Protein AF-A0A0R3T1A4-F1 (afdb_monomer)

Mean predicted aligned error: 7.79 Å

Nearest PDB structures (foldseek):
  7lrf-assembly1_B  TM=4.903E-01  e=6.260E-02  Gallus gallus
  4plo-assembly1_A-2  TM=4.941E-01  e=1.148E-01  Gallus gallus
  4aqs-assembly1_A  TM=4.207E-01  e=1.099E+00  Mus musculus
  4wnx-assembly1_A  TM=3.407E-01  e=9.313E-01  Mus musculus
  6bqm-assembly1_A  TM=2.038E-01  e=1.529E+00  Vibrio cholerae O395

Foldseek 3Di:
DQDQWDKPPDDPVCPVPCVPAFEDQDGPDDFDQRDPDKDKMKTFQSAWWFWFKKKWKFQDDPDQWWWKWWADPPTDIDIGRQVPQWDFPDDPPSMTITIGTPCVSPRDTTGMMITICPRTRHMHIHTDGDDD

Sequence (132 aa):
MQKPFKIENIPVDDTKFCHTYYWKIFDESSPRHTYIEPNNLTVYFGRNFILRELNIVLASKAKEEFEFHFGSNSSKLVKLNVNNDCHLQSDLDGFRSFNCPLSSLGRIPIDLVTFFTDNISKMKIFSVPSKR

Secondary structure (DSSP, 8-state):
-PPPSEEES--GGGHHHIIIIITSTT--SPP----SS--EEEEEEEEEEEEEEEEEEES-SS--EEEEEE-SSSPEEEEEETTTTSEEEEEETTEEEEEEE-GGGTT-EEEEEEEE-TTEEEEEEEEEEPP-

Radius of gyration: 14.11 Å; Cα contacts (8 Å, |Δi|>4): 285; chains: 1; bounding box: 41×29×36 Å

Solvent-accessible surface area (backbone atoms only — not comparable to full-atom values): 7557 Å² total; per-residue (Å²): 131,76,55,65,68,45,72,44,76,64,58,81,92,41,47,76,50,52,76,70,45,54,71,40,76,81,54,83,70,81,78,49,81,77,65,95,63,66,49,65,35,37,41,34,63,32,50,46,22,27,54,47,34,40,35,40,28,28,60,61,92,82,76,50,72,47,60,37,39,34,26,86,90,73,60,42,79,45,78,43,40,54,82,80,59,25,46,81,74,48,79,54,99,67,32,40,31,32,42,28,70,35,67,92,57,56,80,50,70,32,37,31,40,34,35,63,44,61,61,51,24,37,50,35,53,46,64,45,77,45,84,130

Organism: Rodentolepis nana (NCBI:txid102285)

Structure (mmCIF, N/CA/C/O backbone):
data_AF-A0A0R3T1A4-F1
#
_entry.id   AF-A0A0R3T1A4-F1
#
loop_
_atom_site.group_PDB
_atom_site.id
_atom_site.type_symbol
_atom_site.label_atom_id
_atom_site.label_alt_id
_atom_site.label_comp_id
_atom_site.label_asym_id
_atom_site.label_entity_id
_atom_site.label_seq_id
_atom_site.pdbx_PDB_ins_code
_atom_site.Cartn_x
_atom_site.Cartn_y
_atom_site.Cartn_z
_atom_site.occupancy
_atom_site.B_iso_or_equiv
_atom_site.auth_seq_id
_atom_site.auth_comp_id
_atom_site.auth_asym_id
_atom_site.auth_atom_id
_atom_site.pdbx_PDB_model_num
ATOM 1 N N . MET A 1 1 ? -23.001 -0.361 9.325 1.00 46.84 1 MET A N 1
ATOM 2 C CA . MET A 1 1 ? -22.578 -1.716 8.89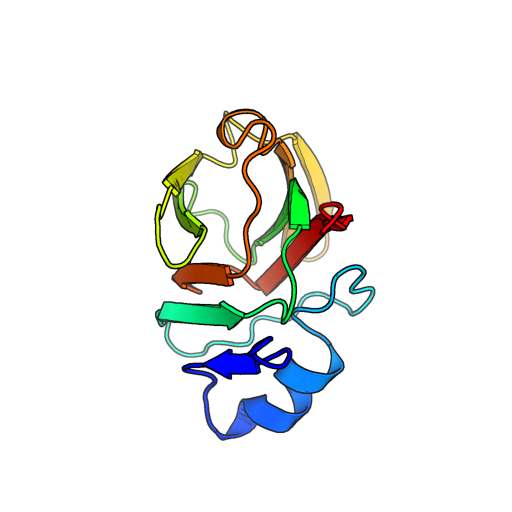9 1.00 46.84 1 MET A CA 1
ATOM 3 C C . MET A 1 1 ? -21.068 -1.710 8.707 1.00 46.84 1 MET A C 1
ATOM 5 O O . MET A 1 1 ? -20.584 -0.825 8.014 1.00 46.84 1 MET A O 1
ATOM 9 N N . GLN A 1 2 ? -20.318 -2.618 9.342 1.00 55.81 2 GLN A N 1
ATOM 10 C CA . GLN A 1 2 ? -18.894 -2.792 9.019 1.00 55.81 2 GLN A CA 1
ATOM 11 C C . GLN A 1 2 ? -18.797 -3.427 7.632 1.00 55.81 2 GLN A C 1
ATOM 13 O O . GLN A 1 2 ? -19.359 -4.500 7.418 1.00 55.81 2 GLN A O 1
ATOM 18 N N . LYS A 1 3 ? -18.137 -2.750 6.686 1.00 63.88 3 LYS A N 1
ATOM 19 C CA . LYS A 1 3 ? -17.775 -3.375 5.409 1.00 63.88 3 LYS A CA 1
ATOM 20 C C . LYS A 1 3 ? -16.808 -4.531 5.712 1.00 63.88 3 LYS A C 1
ATOM 22 O O . LYS A 1 3 ? -16.028 -4.397 6.647 1.00 63.88 3 LYS A O 1
ATOM 27 N N . PRO A 1 4 ? -16.860 -5.669 5.009 1.00 77.88 4 PRO A N 1
ATOM 28 C CA . PRO A 1 4 ? -15.855 -6.715 5.172 1.00 77.88 4 PRO A CA 1
ATOM 29 C C . PRO A 1 4 ? -14.496 -6.236 4.648 1.00 77.88 4 PRO A C 1
ATOM 31 O O . PRO A 1 4 ? -14.416 -5.242 3.922 1.00 77.88 4 PRO A O 1
ATOM 34 N N . PHE A 1 5 ? -13.428 -6.961 4.988 1.00 81.38 5 PHE A N 1
ATOM 35 C CA . PHE A 1 5 ? -12.175 -6.814 4.253 1.00 81.38 5 PHE A CA 1
ATOM 36 C C . PHE A 1 5 ? -12.441 -7.105 2.773 1.00 81.38 5 PHE A C 1
ATOM 38 O O . PHE A 1 5 ? -13.021 -8.142 2.439 1.00 81.38 5 PHE A O 1
ATOM 45 N N . LYS A 1 6 ? -12.061 -6.177 1.899 1.00 82.06 6 LYS A N 1
ATOM 46 C CA . LYS A 1 6 ? -12.300 -6.271 0.458 1.00 82.06 6 LYS A CA 1
ATOM 47 C C . LYS A 1 6 ? -11.202 -5.518 -0.265 1.00 82.06 6 LYS A C 1
ATOM 49 O O . LYS A 1 6 ? -10.793 -4.455 0.183 1.00 82.06 6 LYS A O 1
ATOM 54 N N . ILE A 1 7 ? -10.773 -6.034 -1.401 1.00 80.00 7 ILE A N 1
ATOM 55 C CA . ILE A 1 7 ? -9.902 -5.309 -2.315 1.00 80.00 7 ILE A CA 1
ATOM 56 C C . ILE A 1 7 ? -10.691 -5.132 -3.613 1.00 80.00 7 ILE A C 1
ATOM 58 O O . ILE A 1 7 ? -11.351 -6.063 -4.075 1.00 80.00 7 ILE A O 1
ATOM 62 N N . GLU A 1 8 ? -10.677 -3.928 -4.162 1.00 84.44 8 GLU A N 1
ATOM 63 C CA . GLU A 1 8 ? -11.341 -3.581 -5.416 1.00 84.44 8 GLU A CA 1
ATOM 64 C C . GLU A 1 8 ? -10.309 -3.249 -6.491 1.00 84.44 8 GLU A C 1
ATOM 66 O O . GLU A 1 8 ? -9.198 -2.824 -6.175 1.00 84.44 8 GLU A O 1
ATOM 71 N N . ASN A 1 9 ? -10.706 -3.439 -7.754 1.00 77.00 9 ASN A N 1
ATOM 72 C CA . ASN A 1 9 ? -9.876 -3.250 -8.949 1.00 77.00 9 ASN A CA 1
ATOM 73 C C . ASN A 1 9 ? -8.670 -4.203 -9.044 1.00 77.00 9 ASN A C 1
ATOM 75 O O . ASN A 1 9 ? -7.652 -3.865 -9.643 1.00 77.00 9 ASN A O 1
ATOM 79 N N . ILE A 1 10 ? -8.794 -5.408 -8.474 1.00 69.50 10 ILE A N 1
ATOM 80 C CA . ILE A 1 10 ? -7.836 -6.495 -8.711 1.00 69.50 10 ILE A CA 1
ATOM 81 C C . ILE A 1 10 ? -8.061 -7.042 -10.133 1.00 69.50 10 ILE A C 1
ATOM 83 O O . ILE A 1 10 ? -9.214 -7.312 -10.486 1.00 69.50 10 ILE A O 1
ATOM 87 N N . PRO A 1 11 ? -7.006 -7.247 -10.941 1.00 63.16 11 PRO A N 1
ATOM 88 C CA . PRO A 1 11 ? -7.094 -8.004 -12.184 1.00 63.16 11 PRO A CA 1
ATOM 89 C C . PRO A 1 11 ? -7.679 -9.395 -11.915 1.00 63.16 11 PRO A C 1
ATOM 91 O O . PRO A 1 11 ? -7.303 -10.049 -10.948 1.00 63.16 11 PRO A O 1
ATOM 94 N N . VAL A 1 12 ? -8.605 -9.865 -12.753 1.00 56.06 12 VAL A N 1
ATOM 95 C CA . VAL A 1 12 ? -9.392 -11.089 -12.490 1.00 56.06 12 VAL A CA 1
ATOM 96 C C . VAL A 1 12 ? -8.504 -12.304 -12.167 1.00 56.06 12 VAL A C 1
ATOM 98 O O . VAL A 1 12 ? -8.816 -13.056 -11.237 1.00 56.06 12 VAL A O 1
ATOM 101 N N . ASP A 1 13 ? -7.354 -12.427 -12.833 1.00 59.69 13 ASP A N 1
ATOM 102 C CA . ASP A 1 13 ? -6.391 -13.524 -12.654 1.00 59.69 13 ASP A CA 1
ATOM 103 C C . ASP A 1 13 ? -5.636 -13.490 -11.309 1.00 59.69 13 ASP A C 1
ATOM 105 O O . ASP A 1 13 ? -5.157 -14.521 -10.835 1.00 59.69 13 ASP A O 1
ATOM 109 N N . ASP A 1 14 ? -5.618 -12.343 -10.624 1.00 57.88 14 ASP A N 1
ATOM 110 C CA . ASP A 1 14 ? -4.925 -12.141 -9.346 1.00 57.88 14 ASP A CA 1
ATOM 111 C C . ASP A 1 14 ? -5.844 -12.236 -8.123 1.00 57.88 14 ASP A C 1
ATOM 113 O O . ASP A 1 14 ? -5.375 -12.181 -6.982 1.00 57.88 14 ASP A O 1
ATOM 117 N N . THR A 1 15 ? -7.154 -12.419 -8.314 1.00 57.97 15 THR A N 1
ATOM 118 C CA . THR A 1 15 ? -8.145 -12.378 -7.221 1.00 57.97 15 THR A CA 1
ATOM 119 C C . THR A 1 15 ? -7.826 -13.386 -6.108 1.00 57.97 15 THR A C 1
ATOM 121 O O . THR A 1 15 ? -7.800 -13.041 -4.923 1.00 57.97 15 THR A O 1
ATOM 124 N N . LYS A 1 16 ? -7.497 -14.634 -6.473 1.00 57.72 16 LYS A N 1
ATOM 125 C CA . LYS A 1 16 ? -7.148 -15.705 -5.516 1.00 57.72 16 LYS A CA 1
ATOM 126 C C . LYS A 1 16 ? -5.853 -15.398 -4.753 1.00 57.72 16 LYS A C 1
ATOM 128 O O . LYS A 1 16 ? -5.702 -15.794 -3.597 1.00 57.72 16 LYS A O 1
ATOM 133 N N . PHE A 1 17 ? -4.929 -14.681 -5.382 1.00 55.53 17 PHE A N 1
ATOM 134 C CA . PHE A 1 17 ? -3.609 -14.378 -4.845 1.00 55.53 17 PHE A CA 1
ATOM 135 C C . PHE A 1 17 ? -3.618 -13.124 -3.957 1.00 55.53 17 PHE A C 1
ATOM 137 O O . PHE A 1 17 ? -3.156 -13.173 -2.814 1.00 55.53 17 PHE A O 1
ATOM 144 N N . CYS A 1 18 ? -4.255 -12.044 -4.414 1.00 55.94 18 CYS A N 1
ATOM 145 C CA . CYS A 1 18 ? -4.435 -10.803 -3.660 1.00 55.94 18 CYS A CA 1
ATOM 146 C C . CYS A 1 18 ? -5.255 -11.004 -2.375 1.00 55.94 18 CYS A C 1
ATOM 148 O O . CYS A 1 18 ? -4.934 -10.409 -1.348 1.00 55.94 18 CYS A O 1
ATOM 150 N N . HIS A 1 19 ? -6.262 -11.887 -2.394 1.00 56.59 19 HIS A N 1
ATOM 151 C CA . HIS A 1 19 ? -7.023 -12.258 -1.192 1.00 56.59 19 HIS A CA 1
ATOM 152 C C . HIS A 1 19 ? -6.183 -13.030 -0.161 1.00 56.59 19 HIS A C 1
ATOM 154 O O . HIS A 1 19 ? -6.464 -12.984 1.041 1.00 56.59 19 HIS A O 1
ATOM 160 N N . THR A 1 20 ? -5.165 -13.763 -0.616 1.00 47.38 20 THR A N 1
ATOM 161 C CA . THR A 1 20 ? -4.443 -14.720 0.228 1.00 47.38 20 THR A CA 1
ATOM 162 C C . THR A 1 20 ? -3.149 -14.137 0.794 1.00 47.38 20 THR A C 1
ATOM 164 O O . THR A 1 20 ? -2.845 -14.422 1.957 1.00 47.38 20 THR A O 1
ATOM 167 N N . TYR A 1 21 ? -2.455 -13.275 0.044 1.00 50.28 21 TYR A N 1
ATOM 168 C CA . TYR A 1 21 ? -1.086 -12.864 0.365 1.00 50.28 21 TYR A CA 1
ATOM 169 C C . TYR A 1 21 ? -0.918 -11.339 0.518 1.00 50.28 21 TYR A C 1
ATOM 171 O O . TYR A 1 21 ? -0.575 -10.899 1.601 1.00 50.28 21 TYR A O 1
ATOM 179 N N . TYR A 1 22 ? -1.306 -10.512 -0.455 1.00 52.34 22 TYR A N 1
ATOM 180 C CA . TYR A 1 22 ? -0.667 -9.195 -0.656 1.00 52.34 22 TYR A CA 1
ATOM 181 C C . TYR A 1 22 ? -1.048 -8.030 0.266 1.00 52.34 22 TYR A C 1
ATOM 183 O O . TYR A 1 22 ? -0.306 -7.055 0.344 1.00 52.34 22 TYR A O 1
ATOM 191 N N . TRP A 1 23 ? -2.214 -8.071 0.912 1.00 56.41 23 TRP A N 1
ATOM 192 C CA . TRP A 1 23 ? -2.790 -6.876 1.556 1.00 56.41 23 TRP A CA 1
ATOM 193 C C . TRP A 1 23 ? -3.352 -7.161 2.943 1.00 56.41 23 TRP A C 1
ATOM 195 O O . TRP A 1 23 ? -4.284 -6.506 3.414 1.00 56.41 23 TRP A O 1
ATOM 205 N N . LYS A 1 24 ? -2.798 -8.174 3.610 1.00 49.84 24 LYS A N 1
ATOM 206 C CA . LYS A 1 24 ? -3.096 -8.436 5.014 1.00 49.84 24 LYS A CA 1
ATOM 207 C C . LYS A 1 24 ? -2.243 -7.527 5.891 1.00 49.84 24 LYS A C 1
ATOM 209 O O . LYS A 1 24 ? -1.059 -7.299 5.650 1.00 49.84 24 LYS A O 1
ATOM 214 N N . ILE A 1 25 ? -2.847 -7.047 6.970 1.00 48.81 25 ILE A N 1
ATOM 215 C CA . ILE A 1 25 ? -2.101 -6.531 8.116 1.00 48.81 25 ILE A CA 1
ATOM 216 C C . ILE A 1 25 ? -1.269 -7.724 8.610 1.00 48.81 25 ILE A C 1
ATOM 218 O O . ILE A 1 25 ? -1.857 -8.718 9.027 1.00 48.81 25 ILE A O 1
ATOM 222 N N . PHE A 1 26 ? 0.062 -7.648 8.493 1.00 49.41 26 PHE A N 1
ATOM 223 C CA . PHE A 1 26 ? 1.016 -8.758 8.699 1.00 49.41 26 PHE A CA 1
ATOM 224 C C . PHE A 1 26 ? 1.197 -9.751 7.535 1.00 49.41 26 PHE A C 1
ATOM 226 O O . PHE A 1 26 ? 1.135 -10.958 7.723 1.00 49.41 26 PHE A O 1
ATOM 233 N N . ASP A 1 27 ? 1.499 -9.251 6.336 1.00 53.12 27 ASP A N 1
ATOM 234 C CA . ASP A 1 27 ? 1.943 -10.090 5.214 1.00 53.12 27 ASP A CA 1
ATOM 235 C C . ASP A 1 27 ? 3.442 -10.491 5.328 1.00 53.12 27 ASP A C 1
ATOM 237 O O . ASP A 1 27 ? 4.312 -9.633 5.529 1.00 53.12 27 ASP A O 1
ATOM 241 N N . GLU A 1 28 ? 3.740 -11.790 5.185 1.00 57.78 28 GLU A N 1
ATOM 242 C CA . GLU A 1 28 ? 5.077 -12.423 5.191 1.00 57.78 28 GLU A CA 1
ATOM 243 C C . GLU A 1 28 ? 5.495 -13.012 3.824 1.00 57.78 28 GLU A C 1
ATOM 245 O O . GLU A 1 28 ? 6.599 -13.535 3.699 1.00 57.78 28 GLU A O 1
ATOM 250 N N . SER A 1 29 ? 4.673 -12.915 2.770 1.00 56.16 29 SER A N 1
ATOM 251 C CA . SER A 1 29 ? 5.005 -13.490 1.456 1.00 56.16 29 SER A CA 1
ATOM 252 C C . SER A 1 29 ? 6.187 -12.791 0.768 1.00 56.16 29 SER A C 1
ATOM 254 O O . SER A 1 29 ? 6.449 -11.608 0.994 1.00 56.16 29 SER A O 1
ATOM 256 N N . SER A 1 30 ? 6.892 -13.486 -0.125 1.00 56.81 30 SER A N 1
ATOM 257 C CA . SER A 1 30 ? 7.945 -12.863 -0.938 1.00 56.81 30 SER A CA 1
ATOM 258 C C . SER A 1 30 ? 7.380 -11.751 -1.845 1.00 56.81 30 SER A C 1
ATOM 260 O O . SER A 1 30 ? 6.237 -11.873 -2.299 1.00 56.81 30 SER A O 1
ATOM 262 N N . PRO A 1 31 ? 8.149 -10.681 -2.133 1.00 57.50 31 PRO A N 1
ATOM 263 C CA . PRO A 1 31 ? 7.764 -9.667 -3.113 1.00 57.50 31 PRO A CA 1
ATOM 264 C C . PRO A 1 31 ? 7.603 -10.286 -4.501 1.00 57.50 31 PRO A C 1
ATOM 266 O O . PRO A 1 31 ? 8.377 -11.159 -4.896 1.00 57.50 31 PRO A O 1
ATOM 269 N N . ARG A 1 32 ? 6.617 -9.823 -5.262 1.00 60.72 32 ARG A N 1
ATOM 270 C CA . ARG A 1 32 ? 6.426 -10.231 -6.658 1.00 60.72 32 ARG A CA 1
ATOM 271 C C . ARG A 1 32 ? 5.697 -9.112 -7.382 1.00 60.72 32 ARG A C 1
ATOM 273 O O . ARG A 1 32 ? 4.716 -8.593 -6.857 1.00 60.72 32 ARG A O 1
ATOM 280 N N . HIS A 1 33 ? 6.177 -8.755 -8.567 1.00 56.22 33 HIS A N 1
ATOM 281 C CA . HIS A 1 33 ? 5.534 -7.758 -9.411 1.00 56.22 33 HIS A CA 1
ATOM 282 C C . HIS A 1 33 ? 4.235 -8.345 -9.970 1.00 56.22 33 HIS A C 1
ATOM 284 O O . HIS A 1 33 ? 4.276 -9.255 -10.795 1.00 56.22 33 HIS A O 1
ATOM 290 N N . THR A 1 34 ? 3.095 -7.899 -9.449 1.00 52.09 34 THR A N 1
ATOM 291 C CA . THR A 1 34 ? 1.784 -8.481 -9.777 1.00 52.09 34 THR A CA 1
ATOM 292 C C . THR A 1 34 ? 1.127 -7.813 -10.983 1.00 52.09 34 THR A C 1
ATOM 294 O O . THR A 1 34 ? 0.345 -8.447 -11.675 1.00 52.09 34 THR A O 1
ATOM 297 N N . TYR A 1 35 ? 1.467 -6.560 -11.294 1.00 58.28 35 TYR A N 1
ATOM 298 C CA . TYR A 1 35 ? 0.772 -5.792 -12.329 1.00 58.28 35 TYR A CA 1
ATOM 299 C C . TYR A 1 35 ? 1.583 -5.714 -13.620 1.00 58.28 35 TYR A C 1
ATOM 301 O O . TYR A 1 35 ? 2.663 -5.138 -13.635 1.00 58.28 35 TYR A O 1
ATOM 309 N N . ILE A 1 36 ? 1.037 -6.258 -14.713 1.00 58.41 36 ILE A N 1
ATOM 310 C CA . ILE A 1 36 ? 1.584 -6.069 -16.070 1.00 58.41 36 ILE A CA 1
ATOM 311 C C . ILE A 1 36 ? 1.392 -4.608 -16.512 1.00 58.41 36 ILE A C 1
ATOM 313 O O . ILE A 1 36 ? 2.273 -4.027 -17.139 1.00 58.41 36 ILE A O 1
ATOM 317 N N . GLU A 1 37 ? 0.267 -4.003 -16.119 1.00 70.00 37 GLU A N 1
ATOM 318 C CA . GLU A 1 37 ? -0.042 -2.587 -16.312 1.00 70.00 37 GLU A CA 1
ATOM 319 C C . GLU A 1 37 ? -0.493 -1.960 -14.979 1.00 70.00 37 GLU A C 1
ATOM 321 O O . GLU A 1 37 ? -1.339 -2.539 -14.285 1.00 70.00 37 GLU A O 1
ATOM 326 N N . PRO A 1 38 ? 0.048 -0.793 -14.589 1.00 75.00 38 PRO A N 1
ATOM 327 C CA . PRO A 1 38 ? -0.358 -0.108 -13.367 1.00 75.00 38 PRO A CA 1
ATOM 328 C C . PRO A 1 38 ? -1.840 0.292 -13.328 1.00 75.00 38 PRO A C 1
ATOM 330 O O . PRO A 1 38 ? -2.394 0.746 -14.327 1.00 75.00 38 PRO A O 1
ATOM 333 N N . ASN A 1 39 ? -2.475 0.209 -12.154 1.00 82.00 39 ASN A N 1
ATOM 334 C CA . ASN A 1 39 ? -3.869 0.627 -11.958 1.00 82.00 39 ASN A CA 1
ATOM 335 C C . ASN A 1 39 ? -4.117 1.162 -10.534 1.00 82.00 39 ASN A C 1
ATOM 337 O O . ASN A 1 39 ? -3.288 1.001 -9.638 1.00 82.00 39 ASN A O 1
ATOM 341 N N . ASN A 1 40 ? -5.264 1.803 -10.307 1.00 86.50 40 ASN A N 1
ATOM 342 C CA . ASN A 1 40 ? -5.703 2.227 -8.980 1.00 86.50 40 ASN A CA 1
ATOM 343 C C . ASN A 1 40 ? -6.345 1.064 -8.219 1.00 86.50 40 ASN A C 1
ATOM 345 O O . ASN A 1 40 ? -7.422 0.590 -8.589 1.00 86.50 40 ASN A O 1
ATOM 349 N N . LEU A 1 41 ? -5.727 0.666 -7.110 1.00 85.81 41 LEU A N 1
ATOM 350 C CA . LEU A 1 41 ? -6.243 -0.348 -6.197 1.00 85.81 41 LEU A CA 1
ATOM 351 C C . LEU A 1 41 ? -6.867 0.316 -4.972 1.00 85.81 41 LEU A C 1
ATOM 353 O O . LEU A 1 41 ? -6.283 1.242 -4.411 1.00 85.81 41 LEU A O 1
ATOM 357 N N . THR A 1 42 ? -8.002 -0.207 -4.507 1.00 88.44 42 THR A N 1
ATOM 358 C CA . THR A 1 42 ? -8.591 0.186 -3.219 1.00 88.44 42 THR A CA 1
ATOM 359 C C . THR A 1 42 ? -8.656 -1.015 -2.287 1.00 88.44 42 THR A C 1
ATOM 361 O O . THR A 1 42 ? -9.227 -2.046 -2.634 1.00 88.44 42 THR A O 1
ATOM 364 N N . VAL A 1 43 ? -8.112 -0.877 -1.081 1.00 87.38 43 VAL A N 1
ATOM 365 C CA . VAL A 1 43 ? -8.139 -1.902 -0.032 1.00 87.38 43 VAL A CA 1
ATOM 366 C C . VAL A 1 43 ? -8.996 -1.402 1.125 1.00 87.38 43 VAL A C 1
ATOM 368 O O . VAL A 1 43 ? -8.646 -0.428 1.784 1.00 87.38 43 VAL A O 1
ATOM 371 N N . TYR A 1 44 ? -10.096 -2.095 1.405 1.00 87.56 44 TYR A N 1
ATOM 372 C CA . TYR A 1 44 ? -10.936 -1.911 2.586 1.00 87.56 44 TYR A CA 1
ATOM 373 C C . TYR A 1 44 ? -10.467 -2.844 3.701 1.00 87.56 44 TYR A C 1
ATOM 375 O O . TYR A 1 44 ? -10.452 -4.064 3.539 1.00 87.56 44 TYR A O 1
ATOM 383 N N . PHE A 1 45 ? -10.145 -2.290 4.869 1.00 85.50 45 PHE A N 1
ATOM 384 C CA . PHE A 1 45 ? -9.628 -3.054 6.012 1.00 85.50 45 PHE A CA 1
ATOM 385 C C . PHE A 1 45 ? 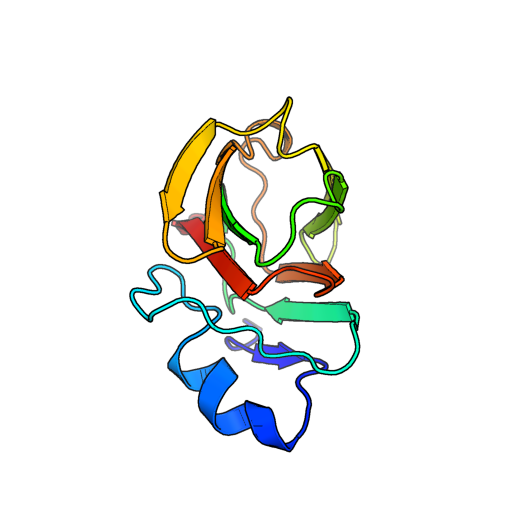-10.721 -3.780 6.809 1.00 85.50 45 PHE A C 1
ATOM 387 O O . PHE A 1 45 ? -10.439 -4.617 7.666 1.00 85.50 45 PHE A O 1
ATOM 394 N N . GLY A 1 46 ? -11.977 -3.414 6.569 1.00 83.56 46 GLY A N 1
ATOM 395 C CA . GLY A 1 46 ? -13.175 -3.956 7.203 1.00 83.56 46 GLY A CA 1
ATOM 396 C C . GLY A 1 46 ? -13.457 -3.498 8.644 1.00 83.56 46 GLY A C 1
ATOM 397 O O . GLY A 1 46 ? -14.506 -3.782 9.226 1.00 83.56 46 GLY A O 1
ATOM 398 N N . ARG A 1 47 ? -12.539 -2.730 9.233 1.00 85.69 47 ARG A N 1
ATOM 399 C CA . ARG A 1 47 ? -12.729 -1.980 10.481 1.00 85.69 47 ARG A CA 1
ATOM 400 C C . ARG A 1 47 ? -11.801 -0.767 10.492 1.00 85.69 47 ARG A C 1
ATOM 402 O O . ARG A 1 47 ? -10.903 -0.674 9.666 1.00 85.69 47 ARG A O 1
ATOM 409 N N . ASN A 1 48 ? -12.006 0.125 11.454 1.00 88.19 48 ASN A N 1
ATOM 410 C CA . ASN A 1 48 ? -11.162 1.300 11.623 1.00 88.19 48 ASN A CA 1
ATOM 411 C C . ASN A 1 48 ? -9.842 0.949 12.320 1.00 88.19 48 ASN A C 1
ATOM 413 O O . ASN A 1 48 ? -9.832 0.282 13.361 1.00 88.19 48 ASN A O 1
ATOM 417 N N . PHE A 1 49 ? -8.746 1.468 11.787 1.00 88.94 49 PHE A N 1
ATOM 418 C CA . PHE A 1 49 ? -7.404 1.336 12.334 1.00 88.94 49 PHE A CA 1
ATOM 419 C C . PHE A 1 49 ? -6.742 2.701 12.485 1.00 88.94 49 PHE A C 1
ATOM 421 O O . PHE A 1 49 ? -6.991 3.615 11.705 1.00 88.94 49 PHE A O 1
ATOM 428 N N . ILE A 1 50 ? -5.864 2.819 13.476 1.00 91.19 50 ILE A N 1
ATOM 429 C CA . ILE A 1 50 ? -4.889 3.903 13.542 1.00 91.19 50 ILE A CA 1
ATOM 430 C C . ILE A 1 50 ? -3.620 3.402 12.863 1.00 91.19 50 ILE A C 1
ATOM 432 O O . ILE A 1 50 ? -2.947 2.506 13.387 1.00 91.19 50 ILE A O 1
ATOM 436 N N . LEU A 1 51 ? -3.324 3.947 11.686 1.00 91.06 51 LEU A N 1
ATOM 437 C CA . LEU A 1 51 ? -2.155 3.555 10.903 1.00 91.06 51 LEU A CA 1
ATOM 438 C C . LEU A 1 51 ? -0.890 4.175 11.503 1.00 91.06 51 LEU A C 1
ATOM 440 O O . LEU A 1 51 ? -0.926 5.287 12.032 1.00 91.06 51 LEU A O 1
ATOM 444 N N . ARG A 1 52 ? 0.216 3.431 11.473 1.00 91.19 52 ARG A N 1
ATOM 445 C CA . ARG A 1 52 ? 1.497 3.849 12.059 1.00 91.19 52 ARG A CA 1
ATOM 446 C C . ARG A 1 52 ? 2.579 3.953 11.011 1.00 91.19 52 ARG A C 1
ATOM 448 O O . ARG A 1 52 ? 3.223 4.991 10.905 1.00 91.19 52 ARG A O 1
ATOM 455 N N . GLU A 1 53 ? 2.745 2.889 10.246 1.00 92.62 53 GLU A N 1
ATOM 456 C CA . GLU A 1 53 ? 3.836 2.763 9.294 1.00 92.62 53 GLU A CA 1
ATOM 457 C C . GLU A 1 53 ? 3.365 2.020 8.054 1.00 92.62 53 GLU A C 1
ATOM 459 O O . GLU A 1 53 ? 2.465 1.171 8.107 1.00 92.62 53 GLU A O 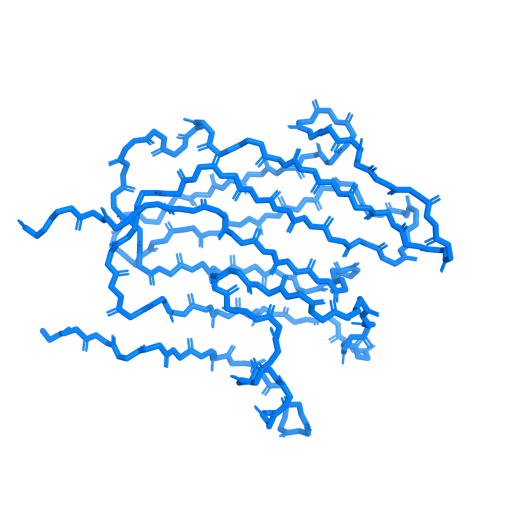1
ATOM 464 N N . LEU A 1 54 ? 4.001 2.356 6.943 1.00 91.94 54 LEU A N 1
ATOM 465 C CA . LEU A 1 54 ? 3.787 1.761 5.645 1.00 91.94 54 LEU A CA 1
ATOM 466 C C . LEU A 1 54 ? 5.107 1.173 5.167 1.00 91.94 54 LEU A C 1
ATOM 468 O O . LEU A 1 54 ? 6.047 1.904 4.873 1.00 91.94 54 LEU A O 1
ATOM 472 N N . ASN A 1 55 ? 5.169 -0.147 5.060 1.00 90.88 55 ASN A N 1
ATOM 473 C CA . ASN A 1 55 ? 6.267 -0.806 4.382 1.00 90.88 55 ASN A CA 1
ATOM 474 C C . ASN A 1 55 ? 5.906 -1.010 2.910 1.00 90.88 55 ASN A C 1
ATOM 476 O O . ASN A 1 55 ? 4.862 -1.588 2.612 1.00 90.88 55 ASN A O 1
ATOM 480 N N . ILE A 1 56 ? 6.760 -0.536 2.007 1.00 88.88 56 ILE A N 1
ATOM 481 C CA . ILE A 1 56 ? 6.584 -0.655 0.557 1.00 88.88 56 ILE A CA 1
ATOM 482 C C . ILE A 1 56 ? 7.813 -1.349 -0.017 1.00 88.88 56 ILE A C 1
ATOM 484 O O . ILE A 1 56 ? 8.940 -0.986 0.314 1.00 88.88 56 ILE A O 1
ATOM 488 N N . VAL A 1 57 ? 7.599 -2.319 -0.903 1.00 87.69 57 VAL A N 1
ATOM 489 C CA . VAL A 1 57 ? 8.662 -2.960 -1.679 1.00 87.69 57 VAL A CA 1
ATOM 490 C C . VAL A 1 57 ? 8.517 -2.582 -3.146 1.00 87.6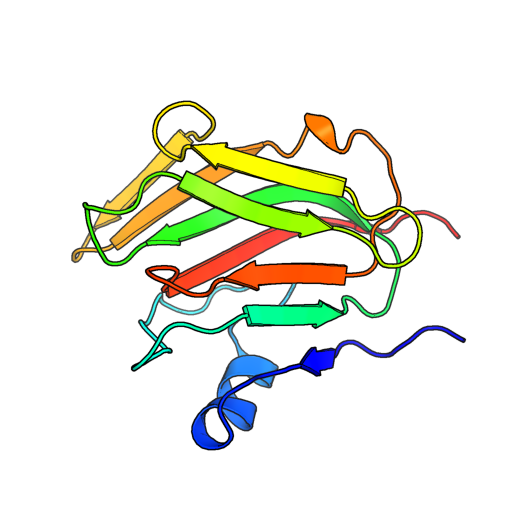9 57 VAL A C 1
ATOM 492 O O . VAL A 1 57 ? 7.454 -2.785 -3.738 1.00 87.69 57 VAL A O 1
ATOM 495 N N . LEU A 1 58 ? 9.592 -2.059 -3.731 1.00 87.12 58 LEU A N 1
ATOM 496 C CA . LEU A 1 58 ? 9.648 -1.573 -5.110 1.00 87.12 58 LEU A CA 1
ATOM 497 C C . LEU A 1 58 ? 10.544 -2.466 -5.978 1.00 87.12 58 LEU A C 1
ATOM 499 O O . LEU A 1 58 ? 11.583 -2.914 -5.496 1.00 87.12 58 LEU A O 1
ATOM 503 N N . ALA A 1 59 ? 10.163 -2.689 -7.243 1.00 79.06 59 ALA A N 1
ATOM 504 C CA . ALA A 1 59 ? 10.934 -3.495 -8.210 1.00 79.06 59 ALA A CA 1
ATOM 505 C C . ALA A 1 59 ? 11.928 -2.682 -9.065 1.00 79.06 59 ALA A C 1
ATOM 507 O O . ALA A 1 59 ? 12.854 -3.240 -9.643 1.00 79.06 59 ALA A O 1
ATOM 508 N N . SER A 1 60 ? 11.733 -1.367 -9.192 1.00 70.44 60 SER A N 1
ATOM 509 C CA . SER A 1 60 ? 12.525 -0.487 -10.064 1.00 70.44 60 SER A CA 1
ATOM 510 C C . SER A 1 60 ? 13.118 0.705 -9.315 1.00 70.44 60 SER A C 1
ATOM 512 O O . SER A 1 60 ? 12.614 1.141 -8.272 1.00 70.44 60 SER A O 1
ATOM 514 N N . LYS A 1 61 ? 14.197 1.259 -9.885 1.00 62.06 61 LYS A N 1
ATOM 515 C CA . LYS A 1 61 ? 14.931 2.414 -9.357 1.00 62.06 61 LYS A CA 1
ATOM 516 C C . LYS A 1 61 ? 14.306 3.778 -9.664 1.00 62.06 61 LYS A C 1
ATOM 518 O O . LYS A 1 61 ? 14.702 4.744 -9.032 1.00 62.06 61 LYS A O 1
ATOM 523 N N . ALA A 1 62 ? 13.358 3.856 -10.600 1.00 62.22 62 ALA A N 1
ATOM 524 C CA . ALA A 1 62 ? 12.988 5.128 -11.230 1.00 62.22 62 ALA A CA 1
ATOM 525 C C . ALA A 1 62 ? 11.865 5.920 -10.539 1.00 62.22 62 ALA A C 1
ATOM 527 O O . ALA A 1 62 ? 11.822 7.139 -10.675 1.00 62.22 62 ALA A O 1
ATOM 528 N N . LYS A 1 63 ? 10.937 5.256 -9.836 1.00 67.81 63 LYS A N 1
ATOM 529 C CA . LYS A 1 63 ? 9.791 5.936 -9.216 1.00 67.81 63 LYS A CA 1
ATOM 530 C C . LYS A 1 63 ? 10.020 6.139 -7.730 1.00 67.81 63 LYS A C 1
ATOM 532 O O . LYS A 1 63 ? 10.166 5.168 -6.989 1.00 67.81 63 LYS A O 1
ATOM 537 N N . GLU A 1 64 ? 10.036 7.403 -7.335 1.00 81.94 64 GLU A N 1
ATOM 538 C CA . GLU A 1 64 ? 10.399 7.821 -5.982 1.00 81.94 64 GLU A CA 1
ATOM 539 C C . GLU A 1 64 ? 9.210 8.398 -5.217 1.00 81.94 64 GLU A C 1
ATOM 541 O O . GLU A 1 64 ? 9.204 8.355 -3.993 1.00 81.94 64 GLU A O 1
ATOM 546 N N . GLU A 1 65 ? 8.180 8.871 -5.924 1.00 89.38 65 GLU A N 1
ATOM 547 C CA . GLU A 1 65 ? 7.002 9.496 -5.330 1.00 89.38 65 GLU A CA 1
ATOM 548 C C . GLU A 1 65 ? 5.731 8.677 -5.546 1.00 89.38 65 GLU A C 1
ATOM 550 O O . GLU A 1 65 ? 5.437 8.200 -6.649 1.00 89.38 65 GLU A O 1
ATOM 555 N N . PHE A 1 66 ? 4.963 8.545 -4.467 1.00 89.94 66 PHE A N 1
ATOM 556 C CA . PHE A 1 66 ? 3.732 7.771 -4.416 1.00 89.94 66 PHE A CA 1
ATOM 557 C C . PHE A 1 66 ? 2.640 8.548 -3.692 1.00 89.94 66 PHE A C 1
ATOM 559 O O . PHE A 1 66 ? 2.888 9.216 -2.688 1.00 89.94 66 PHE A O 1
ATOM 566 N N . GLU A 1 67 ? 1.413 8.421 -4.187 1.00 92.62 67 GLU A N 1
ATOM 567 C CA . GLU A 1 67 ? 0.233 9.048 -3.604 1.00 92.62 67 GLU A CA 1
ATOM 568 C C . GLU A 1 67 ? -0.695 7.981 -3.023 1.00 92.62 67 GLU A C 1
ATOM 570 O O . GLU A 1 67 ? -1.082 7.025 -3.700 1.00 92.62 67 GLU A O 1
ATOM 575 N N . PHE A 1 68 ? -1.054 8.160 -1.754 1.00 93.00 68 PHE A N 1
ATOM 576 C CA . PHE A 1 68 ? -1.957 7.287 -1.016 1.00 93.00 68 PHE A CA 1
ATOM 577 C C . PHE A 1 68 ? -3.137 8.092 -0.489 1.00 93.00 68 PHE A C 1
ATOM 579 O O . PHE 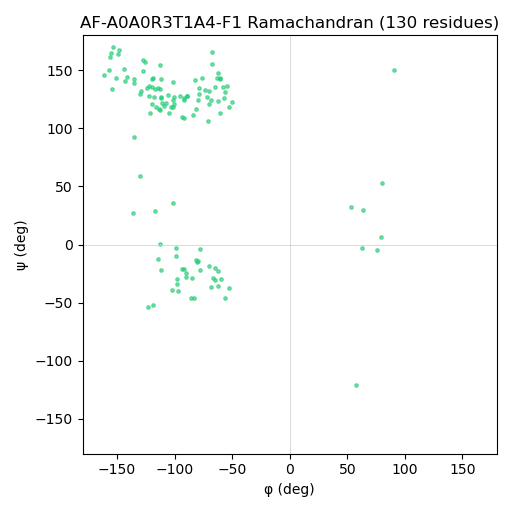A 1 68 ? -2.965 9.094 0.206 1.00 93.00 68 PHE A O 1
ATOM 586 N N . HIS A 1 69 ? -4.347 7.624 -0.767 1.00 93.88 69 HIS A N 1
ATOM 587 C CA . HIS A 1 69 ? -5.579 8.206 -0.250 1.00 93.88 69 HIS A CA 1
ATOM 588 C C . HIS A 1 69 ? -6.130 7.317 0.859 1.00 93.88 69 HIS A C 1
ATOM 590 O O . HIS A 1 69 ? -6.552 6.192 0.605 1.00 93.88 69 HIS A O 1
ATOM 596 N N . PHE A 1 70 ? -6.139 7.813 2.092 1.00 91.94 70 PHE A N 1
ATOM 597 C CA . PHE A 1 70 ? -6.591 7.059 3.257 1.00 91.94 70 PHE A CA 1
ATOM 598 C C . PHE A 1 70 ? -7.960 7.520 3.753 1.00 91.94 70 PHE A C 1
ATOM 600 O O . PHE A 1 70 ? -8.136 8.697 4.062 1.00 91.94 70 PHE A O 1
ATOM 607 N N . GLY A 1 71 ? -8.882 6.574 3.936 1.00 87.81 71 GLY A N 1
ATOM 608 C CA . GLY A 1 71 ? -10.193 6.790 4.555 1.00 87.81 71 GLY A CA 1
ATOM 609 C C . GLY A 1 71 ? -11.315 7.154 3.576 1.00 87.81 71 GLY A C 1
ATOM 610 O O . GLY A 1 71 ? -11.087 7.778 2.543 1.00 87.81 71 GLY A O 1
ATOM 611 N N . SER A 1 72 ? -12.542 6.760 3.924 1.00 73.56 72 SER A N 1
ATOM 612 C CA . SER A 1 72 ? -13.747 6.938 3.098 1.00 73.56 72 SER A CA 1
ATOM 613 C C . SER A 1 72 ? -14.415 8.318 3.213 1.00 73.56 72 SER A C 1
ATOM 615 O O . SER A 1 72 ? -14.755 8.911 2.194 1.00 73.56 72 SER A O 1
ATOM 617 N N . ASN A 1 73 ? -14.605 8.839 4.431 1.00 62.12 73 ASN A N 1
ATOM 618 C CA . ASN A 1 73 ? -15.384 10.071 4.671 1.00 62.12 73 ASN A CA 1
ATOM 619 C C . ASN A 1 73 ? -14.528 11.340 4.824 1.00 62.12 73 ASN A C 1
ATOM 621 O O . ASN A 1 73 ? -14.979 12.438 4.515 1.00 62.12 73 ASN A O 1
ATOM 625 N N . SER A 1 74 ? -13.301 11.202 5.317 1.00 64.88 74 SER A N 1
ATOM 626 C CA . SER A 1 74 ? -12.342 12.296 5.511 1.00 64.88 74 SER A CA 1
ATOM 627 C C . SER A 1 74 ? -11.003 11.898 4.902 1.00 64.88 74 SER A C 1
ATOM 629 O O . SER A 1 74 ? -9.986 11.811 5.591 1.00 64.88 74 SER A O 1
ATOM 631 N N . SER A 1 75 ? -11.044 11.619 3.594 1.00 76.69 75 SER A N 1
ATOM 632 C CA . SER A 1 75 ? -9.910 11.113 2.828 1.00 76.69 75 SER A CA 1
ATOM 633 C C . SER A 1 75 ? -8.682 12.004 3.016 1.00 76.69 75 SER A C 1
ATOM 635 O O . SER A 1 75 ? -8.707 13.191 2.673 1.00 76.69 75 SER A O 1
ATOM 637 N N . LYS A 1 76 ? -7.604 11.443 3.559 1.00 89.38 76 LYS A N 1
ATOM 638 C CA . LYS A 1 76 ? -6.311 12.114 3.689 1.00 89.38 76 LYS A CA 1
ATOM 639 C C . LYS A 1 76 ? -5.393 11.643 2.575 1.00 89.38 76 LYS A C 1
ATOM 641 O O . LYS A 1 76 ? -5.108 10.454 2.474 1.00 89.38 76 LYS A O 1
ATOM 646 N N . LEU A 1 77 ? -4.938 12.590 1.763 1.00 91.75 77 LEU A N 1
ATOM 647 C CA . LEU A 1 77 ? -3.874 12.359 0.798 1.00 91.75 77 LEU A CA 1
ATOM 648 C C . LEU A 1 77 ? -2.529 12.407 1.522 1.00 91.75 77 LEU A C 1
ATOM 650 O O . LEU A 1 77 ? -2.210 13.400 2.179 1.00 91.75 77 LEU A O 1
ATOM 654 N N . VAL A 1 78 ? -1.751 11.343 1.381 1.00 92.19 78 VAL A N 1
ATOM 655 C CA . VAL A 1 78 ? -0.358 11.266 1.810 1.00 92.19 78 VAL A CA 1
ATOM 656 C C . VAL A 1 78 ? 0.484 11.081 0.558 1.00 92.19 78 VAL A C 1
ATOM 658 O O . VAL A 1 78 ? 0.327 10.090 -0.154 1.00 92.19 78 VAL A O 1
ATOM 661 N N . LYS A 1 79 ? 1.366 12.044 0.296 1.00 92.19 79 LYS A N 1
ATOM 662 C CA . LYS A 1 79 ? 2.412 11.918 -0.717 1.00 92.19 79 LYS A CA 1
ATOM 663 C C . LYS A 1 79 ? 3.680 11.459 -0.013 1.00 92.19 79 LYS A C 1
ATOM 665 O O . LYS A 1 7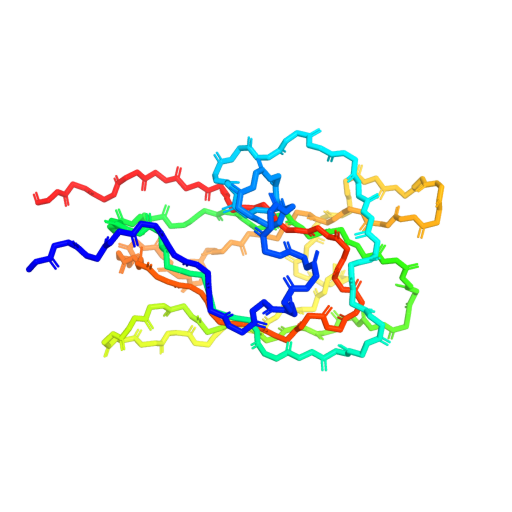9 ? 4.039 12.057 0.998 1.00 92.19 79 LYS A O 1
ATOM 670 N N . LEU A 1 80 ? 4.292 10.391 -0.504 1.00 90.75 80 LEU A N 1
ATOM 671 C CA . LEU A 1 80 ? 5.523 9.833 0.043 1.00 90.75 80 LEU A CA 1
ATOM 672 C C . LEU A 1 80 ? 6.597 9.859 -1.028 1.00 90.75 80 LEU A C 1
ATOM 674 O O . LEU A 1 80 ? 6.432 9.220 -2.068 1.00 90.75 80 LEU A O 1
ATOM 678 N N . ASN A 1 81 ? 7.695 10.547 -0.745 1.00 90.88 81 ASN A N 1
ATOM 679 C CA . ASN A 1 81 ? 8.943 10.390 -1.465 1.00 90.88 81 ASN A CA 1
ATOM 680 C C . ASN A 1 81 ? 9.806 9.356 -0.725 1.00 90.88 81 ASN A C 1
ATOM 682 O O . ASN A 1 81 ? 10.299 9.624 0.368 1.00 90.88 81 ASN A O 1
ATOM 686 N N . VAL A 1 82 ? 10.002 8.166 -1.294 1.00 88.69 82 VAL A N 1
ATOM 687 C 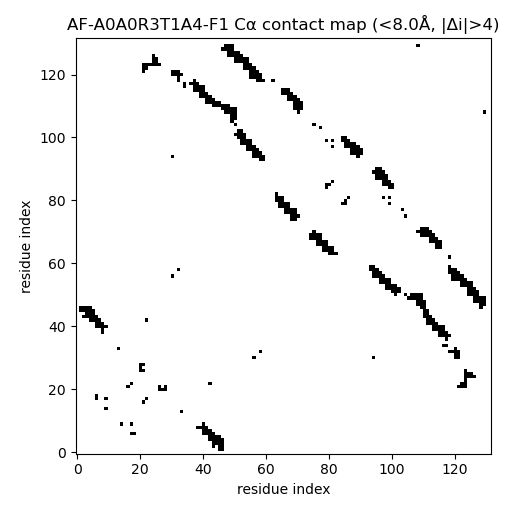CA . VAL A 1 82 ? 10.647 7.045 -0.581 1.00 88.69 82 VAL A CA 1
ATOM 688 C C . VAL A 1 82 ? 12.110 7.293 -0.209 1.00 88.69 82 VAL A C 1
ATOM 690 O O . VAL A 1 82 ? 12.615 6.636 0.698 1.00 88.69 82 VAL A O 1
ATOM 693 N N . ASN A 1 83 ? 12.782 8.239 -0.868 1.00 87.38 83 ASN A N 1
ATOM 694 C CA . ASN A 1 83 ? 14.169 8.587 -0.561 1.00 87.38 83 ASN A CA 1
ATOM 695 C C . ASN A 1 83 ? 14.284 9.601 0.587 1.00 87.38 83 ASN A C 1
ATOM 697 O O . ASN A 1 83 ? 15.288 9.597 1.296 1.00 87.38 83 ASN A O 1
ATOM 701 N N . ASN A 1 84 ? 13.275 10.457 0.766 1.00 89.00 84 ASN A N 1
ATOM 702 C CA . ASN A 1 84 ? 13.298 11.534 1.760 1.00 89.00 84 ASN A CA 1
ATOM 703 C C . ASN A 1 84 ? 12.471 11.201 3.004 1.00 89.00 84 ASN A C 1
ATOM 705 O O . ASN A 1 84 ? 12.872 11.516 4.123 1.00 89.00 84 ASN A O 1
ATOM 709 N N . ASP A 1 85 ? 11.322 10.558 2.805 1.00 91.75 85 ASP A N 1
ATOM 710 C CA . ASP A 1 85 ? 10.316 10.356 3.845 1.00 91.75 85 ASP A CA 1
ATOM 711 C C . ASP A 1 85 ? 10.401 8.968 4.486 1.00 91.75 85 ASP A C 1
ATOM 713 O O . ASP A 1 85 ? 9.728 8.716 5.484 1.00 91.75 85 ASP A O 1
ATOM 717 N N . CYS A 1 86 ? 11.195 8.050 3.926 1.00 92.94 86 CYS A N 1
ATOM 718 C CA . CYS A 1 86 ? 11.238 6.654 4.349 1.00 92.94 86 CYS A CA 1
ATOM 719 C C . CYS A 1 86 ? 12.657 6.175 4.664 1.00 92.94 86 CYS A C 1
ATOM 721 O O . CYS A 1 86 ? 13.656 6.700 4.180 1.00 92.94 86 CYS A O 1
ATOM 723 N N . HIS A 1 87 ? 12.740 5.109 5.456 1.00 93.62 87 HIS A N 1
ATOM 724 C CA . HIS A 1 87 ? 13.991 4.427 5.762 1.00 93.62 87 HIS A CA 1
ATOM 725 C C . HIS A 1 87 ? 14.124 3.161 4.919 1.00 93.62 87 HIS A C 1
ATOM 727 O O . HIS A 1 87 ? 13.262 2.279 4.988 1.00 93.62 87 HIS A O 1
ATOM 733 N N . LEU A 1 88 ? 15.219 3.041 4.166 1.00 91.31 88 LEU A N 1
ATOM 734 C CA . LEU A 1 88 ? 15.568 1.807 3.466 1.00 91.31 88 LEU A CA 1
ATOM 735 C C . LEU A 1 88 ? 15.797 0.683 4.491 1.00 91.31 88 LEU A C 1
ATOM 737 O O . LEU A 1 88 ? 16.616 0.814 5.396 1.00 91.31 88 LEU A O 1
ATOM 741 N N . GLN A 1 89 ? 15.058 -0.411 4.345 1.00 91.06 89 GLN A N 1
ATOM 742 C CA . GLN A 1 89 ? 15.149 -1.607 5.186 1.00 91.06 89 GLN A CA 1
ATOM 743 C C . GLN A 1 89 ? 16.028 -2.680 4.545 1.00 91.06 89 GLN A C 1
ATOM 745 O O . GLN A 1 89 ? 16.798 -3.347 5.229 1.00 91.06 89 GLN A O 1
ATOM 750 N N . SER A 1 90 ? 15.910 -2.860 3.229 1.00 86.94 90 SER A N 1
ATOM 751 C CA . SER A 1 90 ? 16.692 -3.842 2.479 1.00 86.94 90 SER A CA 1
ATOM 752 C C . SER A 1 90 ? 16.777 -3.464 1.004 1.00 86.94 90 SER A C 1
ATOM 754 O O . SER A 1 90 ? 15.830 -2.899 0.457 1.00 86.94 90 SER A O 1
ATOM 756 N N . ASP A 1 91 ? 17.874 -3.842 0.356 1.00 87.06 91 ASP A N 1
ATOM 757 C CA . ASP A 1 91 ? 18.075 -3.760 -1.094 1.00 87.06 91 ASP A CA 1
ATOM 758 C C . ASP A 1 91 ? 18.695 -5.084 -1.554 1.00 87.06 91 ASP A C 1
ATOM 760 O O . ASP A 1 91 ? 19.899 -5.298 -1.411 1.00 87.06 91 ASP A O 1
ATOM 764 N N . LEU A 1 92 ? 17.848 -6.029 -1.966 1.00 79.75 92 LEU A N 1
ATOM 765 C CA . LEU A 1 92 ? 18.245 -7.396 -2.311 1.00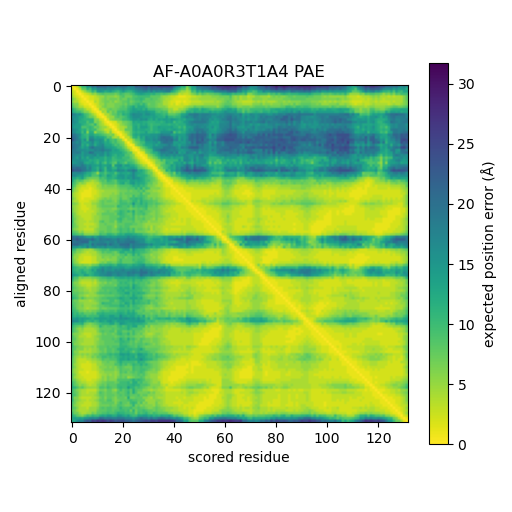 79.75 92 LEU A CA 1
ATOM 766 C C . LEU A 1 92 ? 17.452 -7.876 -3.524 1.00 79.75 92 LEU A C 1
ATOM 768 O O . LEU A 1 92 ? 16.273 -7.557 -3.666 1.00 79.75 92 LEU A O 1
ATOM 772 N N . ASP A 1 93 ? 18.104 -8.655 -4.388 1.00 80.38 93 ASP A N 1
ATOM 773 C CA . ASP A 1 93 ? 17.483 -9.331 -5.536 1.00 80.38 93 ASP A CA 1
ATOM 774 C C . ASP A 1 93 ? 16.688 -8.400 -6.473 1.00 80.38 93 ASP A C 1
ATOM 776 O O . ASP A 1 93 ? 15.687 -8.792 -7.068 1.00 80.38 93 ASP A O 1
ATOM 780 N N . GLY A 1 94 ? 17.126 -7.142 -6.603 1.00 79.81 94 GLY A N 1
ATOM 781 C CA . GLY A 1 94 ? 16.451 -6.132 -7.425 1.00 79.81 94 GLY A CA 1
ATOM 782 C C . GLY A 1 94 ? 15.228 -5.486 -6.765 1.00 79.81 94 GLY A C 1
ATOM 783 O O . GLY A 1 94 ? 14.559 -4.679 -7.405 1.00 79.81 94 GLY A O 1
ATOM 784 N N . PHE A 1 95 ? 14.957 -5.787 -5.492 1.00 84.31 95 PHE A N 1
ATOM 785 C CA . PHE A 1 95 ? 13.873 -5.195 -4.716 1.00 84.31 95 PHE A CA 1
ATOM 786 C C . PHE A 1 95 ? 14.393 -4.311 -3.586 1.00 84.31 95 PHE A C 1
ATOM 788 O O . PHE A 1 95 ? 15.241 -4.715 -2.788 1.00 84.31 95 PHE A O 1
ATOM 795 N N . ARG A 1 96 ? 13.795 -3.123 -3.458 1.00 87.88 96 ARG A N 1
ATOM 796 C CA . ARG A 1 96 ? 14.076 -2.189 -2.360 1.00 87.88 96 ARG A CA 1
ATOM 797 C C . ARG A 1 96 ? 12.875 -2.082 -1.438 1.00 87.88 96 ARG A C 1
ATOM 799 O O . ARG A 1 96 ? 11.783 -1.736 -1.886 1.00 87.88 96 ARG A O 1
ATOM 806 N N . SER A 1 97 ? 13.081 -2.395 -0.166 1.00 89.75 97 SER A N 1
ATOM 807 C CA . SER A 1 97 ? 12.067 -2.315 0.884 1.00 89.75 97 SER A CA 1
ATOM 808 C C . SER A 1 97 ? 12.268 -1.040 1.683 1.00 89.75 97 SER A C 1
ATOM 810 O O . SER A 1 97 ? 13.357 -0.800 2.200 1.00 89.75 97 SER A O 1
ATOM 812 N N . PHE A 1 98 ? 11.221 -0.242 1.814 1.00 92.38 98 PHE A N 1
ATOM 813 C CA . PHE A 1 98 ? 11.223 1.012 2.555 1.00 92.38 98 PHE A CA 1
ATOM 814 C C . PHE A 1 98 ? 10.207 0.937 3.681 1.00 92.38 98 PHE A C 1
ATOM 816 O O . PHE A 1 98 ? 9.132 0.364 3.507 1.00 92.38 98 PHE A O 1
ATOM 823 N N . ASN A 1 99 ? 10.529 1.517 4.831 1.00 94.38 99 ASN A N 1
ATOM 824 C CA . ASN A 1 99 ? 9.562 1.756 5.893 1.00 94.38 99 ASN A CA 1
ATOM 825 C C . ASN A 1 99 ? 9.286 3.257 6.003 1.00 94.38 99 ASN A C 1
ATOM 827 O O . ASN A 1 99 ? 10.205 4.039 6.247 1.00 94.38 99 ASN A O 1
ATOM 831 N N . CYS A 1 100 ? 8.033 3.644 5.801 1.00 93.94 100 CYS A N 1
ATOM 832 C CA . CYS A 1 100 ? 7.578 5.023 5.740 1.00 93.94 100 CYS A CA 1
ATOM 833 C C . CYS A 1 100 ? 6.672 5.319 6.949 1.00 93.94 100 CYS A C 1
ATOM 835 O O . CYS A 1 100 ? 5.594 4.720 7.064 1.00 93.94 100 CYS A O 1
ATOM 837 N N . PRO A 1 101 ? 7.058 6.225 7.862 1.00 94.31 101 PRO A N 1
ATOM 838 C CA . PRO A 1 101 ? 6.198 6.642 8.959 1.00 94.31 101 PRO A CA 1
ATOM 839 C C . PRO A 1 101 ? 4.961 7.382 8.434 1.00 94.31 101 PRO A C 1
ATOM 841 O O . PRO A 1 101 ? 5.047 8.279 7.601 1.00 94.31 101 PRO A O 1
ATOM 844 N N . LEU A 1 102 ? 3.790 7.053 8.979 1.00 92.44 102 LEU A N 1
ATOM 845 C CA . LEU A 1 102 ? 2.516 7.707 8.655 1.00 92.44 102 LEU A CA 1
ATOM 846 C C . LEU A 1 102 ? 2.108 8.717 9.740 1.00 92.44 102 LEU A C 1
ATOM 848 O O . LEU A 1 102 ? 0.931 8.865 10.071 1.00 92.44 102 LEU A O 1
ATOM 852 N N . SER A 1 103 ? 3.084 9.414 10.328 1.00 88.38 103 SER A N 1
ATOM 853 C CA . SER A 1 103 ? 2.867 10.352 11.441 1.00 88.38 103 SER A CA 1
ATOM 854 C C . SER A 1 103 ? 1.912 11.498 11.080 1.00 88.38 103 SER A C 1
ATOM 856 O O . SER A 1 103 ? 1.150 11.948 11.937 1.00 88.38 103 SER A O 1
ATOM 858 N N . SER A 1 104 ? 1.878 11.902 9.806 1.00 89.25 104 SER A N 1
ATOM 859 C CA . SER A 1 104 ? 0.966 12.917 9.259 1.00 89.25 104 SER A CA 1
ATOM 860 C C . SER A 1 104 ? -0.521 12.543 9.364 1.00 89.25 104 SER A C 1
ATOM 862 O O . SER A 1 104 ? -1.376 13.429 9.402 1.00 89.25 104 SER A O 1
ATOM 864 N N . LEU A 1 105 ? -0.848 11.249 9.477 1.00 89.12 105 LEU A N 1
ATOM 865 C CA . LEU A 1 105 ? -2.215 10.762 9.711 1.00 89.12 105 LEU A CA 1
ATOM 866 C C . LEU A 1 105 ? -2.626 10.839 11.194 1.00 89.12 105 LEU A C 1
ATOM 868 O O . LEU A 1 105 ? -3.808 10.719 11.526 1.00 89.12 105 LEU A O 1
ATOM 872 N N . GLY A 1 106 ? -1.672 11.051 12.105 1.00 88.06 106 GLY A N 1
ATOM 873 C CA . GLY A 1 106 ? -1.918 11.211 13.535 1.00 88.06 106 GLY A CA 1
ATOM 874 C C . GLY A 1 106 ? -2.639 10.014 14.170 1.00 88.06 106 GLY A C 1
ATOM 875 O O . GLY A 1 106 ? -2.136 8.891 14.196 1.00 88.06 106 GLY A O 1
ATOM 876 N N . ARG A 1 107 ? -3.811 10.268 14.763 1.00 89.12 107 ARG A N 1
ATOM 877 C CA . ARG A 1 107 ? -4.687 9.242 15.365 1.00 89.12 107 ARG A CA 1
ATOM 878 C C . ARG A 1 107 ? -6.043 9.157 14.660 1.00 89.12 107 ARG A C 1
ATOM 880 O O . ARG A 1 107 ? -7.042 8.833 15.297 1.00 89.12 107 ARG A O 1
ATOM 887 N N . ILE A 1 108 ? -6.085 9.483 13.371 1.00 89.06 108 ILE A N 1
ATOM 888 C CA . ILE A 1 108 ? -7.317 9.422 12.584 1.00 89.06 108 ILE A CA 1
ATOM 889 C C . ILE A 1 108 ? -7.684 7.947 12.344 1.00 89.06 108 ILE A C 1
ATOM 891 O O . ILE A 1 108 ? -6.837 7.186 11.870 1.00 89.06 108 ILE A O 1
ATOM 895 N N . PRO A 1 109 ? -8.920 7.520 12.663 1.00 89.50 109 PRO A N 1
ATOM 896 C CA . PRO A 1 109 ? -9.403 6.192 12.309 1.00 89.50 109 PRO A CA 1
ATOM 897 C C . PRO A 1 109 ? -9.586 6.066 10.794 1.00 89.50 109 PRO A C 1
ATOM 899 O O . PRO A 1 109 ? -10.312 6.851 10.189 1.00 89.50 109 PRO A O 1
ATOM 902 N N . ILE A 1 110 ? -8.934 5.069 10.197 1.00 90.50 110 ILE A N 1
ATOM 903 C CA . ILE A 1 110 ? -8.940 4.815 8.754 1.00 90.50 110 ILE A CA 1
ATOM 904 C C . ILE A 1 110 ? -9.461 3.405 8.480 1.00 90.50 110 ILE A C 1
ATOM 906 O O . ILE A 1 110 ? -9.074 2.444 9.148 1.00 90.50 110 ILE A O 1
ATOM 910 N N . ASP A 1 111 ? -10.324 3.282 7.478 1.00 89.50 111 ASP A N 1
ATOM 911 C CA . ASP A 1 111 ? -10.977 2.040 7.058 1.00 89.50 111 ASP A CA 1
ATOM 912 C C . ASP A 1 111 ? -10.574 1.557 5.659 1.00 89.50 111 ASP A C 1
ATOM 914 O O . ASP A 1 111 ? -10.875 0.412 5.310 1.00 89.50 111 ASP A O 1
ATOM 918 N N . LEU A 1 112 ? -9.907 2.399 4.864 1.00 91.12 112 LEU A N 1
ATOM 919 C CA . LEU A 1 112 ? -9.436 2.054 3.527 1.00 91.12 112 LEU A CA 1
ATOM 920 C C . LEU A 1 112 ? -8.163 2.794 3.125 1.00 91.12 112 LEU A C 1
ATOM 922 O O . LEU A 1 112 ? -7.828 3.839 3.692 1.00 91.12 112 LEU A O 1
ATOM 926 N N . VAL A 1 113 ? -7.513 2.280 2.087 1.00 92.06 113 VAL A N 1
ATOM 927 C CA . VAL A 1 113 ? -6.476 2.979 1.324 1.00 92.06 113 VAL A CA 1
ATOM 928 C C . VAL A 1 113 ? -6.704 2.783 -0.173 1.00 92.06 113 VAL A C 1
ATOM 930 O O . VAL A 1 113 ? -7.021 1.675 -0.605 1.00 92.06 113 VAL A O 1
ATOM 933 N N . THR A 1 114 ? -6.507 3.839 -0.954 1.00 91.75 114 THR A N 1
ATOM 934 C CA . THR A 1 114 ? -6.447 3.795 -2.418 1.00 91.75 114 THR A CA 1
ATOM 935 C C . THR A 1 114 ? -5.088 4.296 -2.886 1.00 91.75 114 THR A C 1
ATOM 937 O O . THR A 1 114 ? -4.592 5.298 -2.369 1.00 91.75 114 THR A O 1
ATOM 940 N N . PHE A 1 115 ? -4.476 3.603 -3.841 1.00 90.00 115 PHE A N 1
ATOM 941 C CA . PHE A 1 115 ? -3.160 3.953 -4.375 1.00 90.00 115 PHE A CA 1
ATOM 942 C C . PHE A 1 115 ? -2.966 3.389 -5.783 1.00 90.00 115 PHE A C 1
ATOM 944 O O . PHE A 1 115 ? -3.652 2.451 -6.194 1.00 90.00 115 PHE A O 1
ATOM 951 N N . PHE A 1 116 ? -2.006 3.955 -6.506 1.00 87.12 116 PHE A N 1
ATOM 952 C CA . PHE A 1 116 ? -1.618 3.491 -7.832 1.00 87.12 116 PHE A CA 1
ATOM 953 C C . PHE A 1 116 ? -0.527 2.420 -7.720 1.00 87.12 116 PHE A C 1
ATOM 955 O O . PHE A 1 116 ? 0.485 2.637 -7.055 1.00 87.12 116 PHE A O 1
ATOM 962 N N . THR A 1 117 ? -0.723 1.262 -8.350 1.00 82.75 117 THR A N 1
ATOM 963 C CA . THR A 1 117 ? 0.122 0.066 -8.153 1.00 82.75 117 THR A CA 1
ATOM 964 C C . THR A 1 117 ? 1.460 0.102 -8.887 1.00 82.75 117 THR A C 1
ATOM 966 O O . THR A 1 117 ? 2.273 -0.805 -8.720 1.00 82.75 117 THR A O 1
ATOM 969 N N . ASP A 1 118 ? 1.707 1.143 -9.682 1.00 82.56 118 ASP A N 1
ATOM 970 C CA . ASP A 1 118 ? 2.925 1.297 -10.473 1.00 82.56 118 ASP A CA 1
ATOM 971 C C . ASP A 1 118 ? 4.187 1.092 -9.635 1.00 82.56 118 ASP A C 1
ATOM 973 O O . ASP A 1 118 ? 4.404 1.790 -8.646 1.00 82.56 118 ASP A O 1
ATOM 977 N N . ASN A 1 119 ? 5.024 0.139 -10.047 1.00 81.00 119 ASN A N 1
ATOM 978 C CA . ASN A 1 119 ? 6.285 -0.232 -9.403 1.00 81.00 119 ASN A CA 1
ATOM 979 C C . ASN A 1 119 ? 6.180 -0.787 -7.960 1.00 81.00 119 ASN A C 1
ATOM 981 O O . ASN A 1 119 ? 7.190 -1.222 -7.397 1.00 81.00 119 ASN A O 1
ATOM 985 N N . ILE A 1 120 ? 4.988 -0.844 -7.361 1.00 83.44 120 ILE A N 1
ATOM 986 C CA . ILE A 1 120 ? 4.778 -1.420 -6.028 1.00 83.44 120 ILE A CA 1
ATOM 987 C C . ILE A 1 120 ? 4.626 -2.935 -6.162 1.00 83.44 120 ILE A C 1
ATOM 989 O O . ILE A 1 120 ? 3.637 -3.444 -6.681 1.00 83.44 120 ILE A O 1
ATOM 993 N N . SER A 1 121 ? 5.612 -3.669 -5.654 1.00 79.44 121 SER A N 1
ATOM 994 C CA . SER A 1 121 ? 5.624 -5.140 -5.667 1.00 79.44 121 SER A CA 1
ATOM 995 C C . SER A 1 121 ? 5.050 -5.753 -4.397 1.00 79.44 121 SER A C 1
ATOM 997 O O . SER A 1 121 ? 4.683 -6.923 -4.384 1.00 79.44 121 SER A O 1
ATOM 999 N N . LYS A 1 122 ? 5.012 -4.991 -3.304 1.00 81.31 122 LYS A N 1
ATOM 1000 C CA . LYS A 1 122 ? 4.388 -5.394 -2.043 1.00 81.31 122 LYS A CA 1
ATOM 1001 C C . LYS A 1 122 ? 4.121 -4.154 -1.205 1.00 81.31 122 LYS A C 1
ATOM 1003 O O . LYS A 1 122 ? 4.945 -3.240 -1.211 1.00 81.31 122 LYS A O 1
ATOM 1008 N N . MET A 1 123 ? 3.038 -4.135 -0.434 1.00 85.00 123 MET A N 1
ATOM 1009 C CA . MET A 1 123 ? 2.913 -3.156 0.639 1.00 85.00 123 MET A C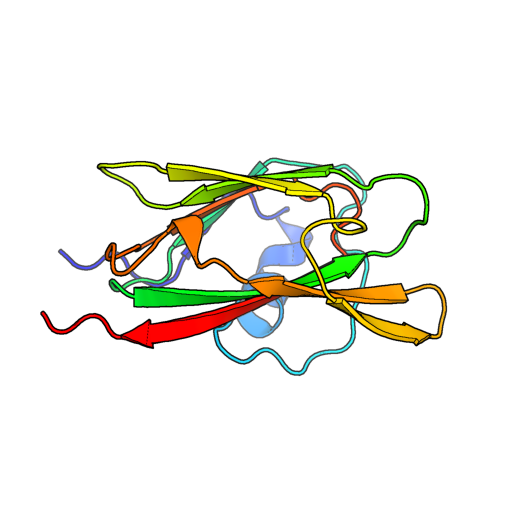A 1
ATOM 1010 C C . MET A 1 123 ? 2.218 -3.738 1.872 1.00 85.00 123 MET A C 1
ATOM 1012 O O . MET A 1 123 ? 1.264 -4.505 1.789 1.00 85.00 123 MET A O 1
ATOM 1016 N N . LYS A 1 124 ? 2.725 -3.353 3.040 1.00 85.81 124 LYS A N 1
ATOM 1017 C CA . LYS A 1 124 ? 2.297 -3.820 4.354 1.00 85.81 124 LYS A CA 1
ATOM 1018 C C . LYS A 1 124 ? 2.045 -2.615 5.246 1.00 85.81 124 LYS A C 1
ATOM 1020 O O . LYS A 1 124 ? 2.889 -1.737 5.367 1.00 85.81 124 LYS A O 1
ATOM 1025 N N . ILE A 1 125 ? 0.885 -2.587 5.891 1.00 87.62 125 ILE A N 1
ATOM 1026 C CA . ILE A 1 125 ? 0.493 -1.494 6.783 1.00 87.62 125 ILE A CA 1
ATOM 1027 C C . ILE A 1 125 ? 0.567 -1.980 8.226 1.00 87.62 125 ILE A C 1
ATOM 1029 O O . ILE A 1 125 ? -0.134 -2.921 8.611 1.00 87.62 125 ILE A O 1
ATOM 1033 N N . PHE A 1 126 ? 1.378 -1.309 9.040 1.00 88.19 126 PHE A N 1
ATOM 1034 C CA . PHE A 1 126 ? 1.403 -1.509 10.483 1.00 88.19 126 PHE A CA 1
ATOM 1035 C C . PHE A 1 126 ? 0.400 -0.572 11.139 1.00 88.19 126 PHE A C 1
ATOM 1037 O O . PHE A 1 126 ? 0.374 0.637 10.893 1.00 88.19 126 PHE A O 1
ATOM 1044 N N . SER A 1 127 ? -0.466 -1.137 11.971 1.00 88.19 127 SER A N 1
ATOM 1045 C CA . SER A 1 127 ? -1.576 -0.398 12.555 1.00 88.19 127 SER A CA 1
ATOM 1046 C C . SER A 1 127 ? -2.046 -1.014 13.863 1.00 88.19 127 SER A C 1
ATOM 1048 O O . SER A 1 127 ? -1.734 -2.162 14.185 1.00 88.19 127 SER A O 1
ATOM 1050 N N . VAL A 1 128 ? -2.827 -0.242 14.615 1.00 89.31 128 VAL A N 1
ATOM 1051 C CA . VAL A 1 128 ? -3.558 -0.731 15.788 1.00 89.31 128 VAL A CA 1
ATOM 1052 C C . VAL A 1 128 ? -5.057 -0.548 15.566 1.00 89.31 128 VAL A C 1
ATOM 1054 O O . VAL A 1 128 ? -5.457 0.448 14.958 1.00 89.31 128 VAL A O 1
ATOM 1057 N N . PRO A 1 129 ? -5.916 -1.469 16.031 1.00 85.88 129 PRO A N 1
ATOM 1058 C CA . PRO A 1 129 ? -7.359 -1.267 15.956 1.00 85.88 129 PRO A CA 1
ATOM 1059 C C . PRO A 1 129 ? -7.759 0.043 16.648 1.00 85.88 129 PRO A C 1
ATOM 1061 O O . PRO A 1 129 ? -7.346 0.295 17.783 1.00 85.88 129 PRO A O 1
ATOM 1064 N N . SER A 1 130 ? -8.572 0.872 15.989 1.00 83.06 130 SER A N 1
ATOM 1065 C CA . SER A 1 130 ? -9.219 1.990 16.678 1.00 83.06 130 SER A CA 1
ATOM 1066 C C . SER A 1 130 ? -10.269 1.411 17.620 1.00 83.06 130 SER A C 1
ATOM 1068 O O . SER A 1 130 ? -11.065 0.562 17.208 1.00 83.06 130 SER A O 1
ATOM 1070 N N . LYS A 1 131 ? -10.286 1.855 18.881 1.00 68.75 131 LYS A N 1
ATOM 1071 C CA . LYS A 1 131 ? -11.403 1.536 19.779 1.00 68.75 131 LYS A CA 1
ATOM 1072 C C . LYS A 1 131 ? -12.695 2.053 19.126 1.00 68.75 131 LYS A C 1
ATOM 1074 O O . LYS A 1 131 ? -12.673 3.125 18.518 1.00 68.75 131 LYS A O 1
ATOM 1079 N N . ARG A 1 132 ? -13.741 1.222 19.150 1.00 54.34 132 ARG A N 1
ATOM 1080 C CA . ARG A 1 132 ? -15.093 1.603 18.723 1.00 54.34 132 ARG A CA 1
ATOM 1081 C C . ARG A 1 132 ? -15.687 2.593 19.711 1.00 54.34 132 ARG A C 1
ATOM 1083 O O . ARG A 1 132 ? -15.378 2.441 20.914 1.00 54.34 132 ARG A O 1
#

pLDDT: mean 78.67, std 14.38, range [46.84, 94.38]